Protein AF-A0A177PZH4-F1 (afdb_monomer_lite)

Foldseek 3Di:
DDDDDCVVVVCVVCVVPDDDPQDWPDKDKDKDWPVCVVVCVVCVPVVCVVVVNDADPPAAEAEAEAEPDDDPVCVPPWGKIWMWMWTATPVRHIYIYIYIDTDD

Secondary structure (DSSP, 8-state):
------HHHHHHHHTTT------EEEEEEEEEEGGGHHHHHH-HHHHHHHTT----SSS-EEEEEEE--S-GGGTTTSEEEEEEEEEEETTS-EEEEEEEEEE-

Radius of gyration: 15.66 Å; chains: 1; bounding box: 37×36×42 Å

Sequence (104 aa):
MEIRDVSQEVSRILGNVSQSDDEVESIHLAAVDGAHLPALLADPRAIVKGLGIPVSEESQIQLTVKNRAHRVAQVSALRLRITVIVVHYKNCDTDVFVIIRGIA

Structure (mmCIF, N/CA/C/O backbone):
data_AF-A0A177PZH4-F1
#
_entry.id   AF-A0A177PZH4-F1
#
loop_
_atom_site.group_PDB
_atom_site.id
_atom_site.type_symbol
_atom_site.label_atom_id
_atom_site.label_alt_id
_atom_site.label_comp_id
_atom_site.label_asym_id
_atom_site.label_entity_id
_atom_site.label_seq_id
_atom_site.pdbx_PDB_ins_code
_atom_site.Cartn_x
_atom_site.Cartn_y
_atom_site.Cartn_z
_atom_site.occupancy
_atom_site.B_iso_or_equiv
_atom_site.auth_seq_id
_atom_site.auth_comp_id
_atom_site.auth_asym_id
_atom_site.auth_atom_id
_atom_site.pdbx_PDB_model_num
ATOM 1 N N . MET A 1 1 ? 5.404 -22.843 1.237 1.00 36.94 1 MET A N 1
ATOM 2 C CA . MET A 1 1 ? 5.594 -22.195 2.549 1.00 36.94 1 MET A CA 1
ATOM 3 C C . MET A 1 1 ? 4.270 -21.551 2.893 1.00 36.94 1 MET A C 1
ATOM 5 O O . MET A 1 1 ? 3.818 -20.708 2.131 1.00 36.94 1 MET A O 1
ATOM 9 N N . GLU A 1 2 ? 3.608 -22.045 3.931 1.00 42.25 2 GLU A N 1
ATOM 10 C CA . GLU A 1 2 ? 2.290 -21.570 4.356 1.00 42.25 2 GLU A CA 1
ATOM 11 C C . GLU A 1 2 ? 2.476 -20.292 5.184 1.00 42.25 2 GLU A C 1
ATOM 13 O O . GLU A 1 2 ? 3.328 -20.253 6.075 1.00 42.25 2 GLU A O 1
ATOM 18 N N . ILE A 1 3 ? 1.761 -19.218 4.840 1.00 50.16 3 ILE A N 1
ATOM 19 C CA . ILE A 1 3 ? 1.813 -17.962 5.596 1.00 50.16 3 ILE A CA 1
ATOM 20 C C . ILE A 1 3 ? 0.874 -18.131 6.786 1.00 50.16 3 ILE A C 1
ATOM 22 O O . ILE A 1 3 ? -0.337 -18.211 6.611 1.00 50.16 3 ILE A O 1
ATOM 26 N N . ARG A 1 4 ? 1.440 -18.217 7.991 1.00 61.00 4 ARG A N 1
ATOM 27 C CA . ARG A 1 4 ? 0.674 -18.302 9.236 1.00 61.00 4 ARG A CA 1
ATOM 28 C C . ARG A 1 4 ? 0.437 -16.897 9.780 1.00 61.00 4 ARG A C 1
ATOM 30 O O . ARG A 1 4 ? 1.398 -16.166 10.010 1.00 61.00 4 ARG A O 1
ATOM 37 N N . ASP A 1 5 ? -0.826 -16.546 9.997 1.00 62.91 5 ASP A N 1
ATOM 38 C CA . ASP A 1 5 ? -1.200 -15.336 10.726 1.00 62.91 5 ASP A CA 1
ATOM 39 C C . ASP A 1 5 ? -0.837 -15.515 12.211 1.00 62.91 5 ASP A C 1
ATOM 41 O O . ASP A 1 5 ? -1.321 -16.428 12.882 1.00 62.91 5 ASP A O 1
ATOM 45 N N . VAL A 1 6 ? 0.084 -14.685 12.699 1.00 78.50 6 VAL A N 1
ATOM 46 C CA . VAL A 1 6 ? 0.579 -14.687 14.087 1.00 78.50 6 VAL A CA 1
ATOM 47 C C . VAL A 1 6 ? 0.231 -13.386 14.811 1.00 78.50 6 VAL A C 1
ATOM 49 O O . VAL A 1 6 ? 0.812 -13.083 15.853 1.00 78.50 6 VAL A O 1
ATOM 52 N N . SER A 1 7 ? -0.721 -12.616 14.275 1.00 67.06 7 SER A N 1
ATOM 53 C CA . SER A 1 7 ? -1.070 -11.286 14.782 1.00 67.06 7 SER A CA 1
ATOM 54 C C . SER A 1 7 ? -1.478 -11.333 16.257 1.00 67.06 7 SER A C 1
ATOM 56 O O . SER A 1 7 ? -0.959 -10.558 17.050 1.00 67.06 7 SER A O 1
ATOM 58 N N . GLN A 1 8 ? -2.287 -12.320 16.672 1.00 65.19 8 GLN A N 1
ATOM 59 C CA . GLN A 1 8 ? -2.674 -12.490 18.083 1.00 65.19 8 GLN A CA 1
ATOM 60 C C . GLN A 1 8 ? -1.495 -12.787 19.023 1.00 65.19 8 GLN A C 1
ATOM 62 O O . GLN A 1 8 ? -1.490 -12.337 20.169 1.00 65.19 8 GLN A O 1
ATOM 67 N N . GLU A 1 9 ? -0.505 -13.555 18.564 1.00 77.38 9 GLU A N 1
ATOM 68 C CA . GLU A 1 9 ? 0.677 -13.904 19.358 1.00 77.38 9 GLU A CA 1
ATOM 69 C C . GLU A 1 9 ? 1.526 -12.649 19.608 1.00 77.38 9 GLU A C 1
ATOM 71 O O . GLU A 1 9 ? 1.927 -12.367 20.736 1.00 77.38 9 GLU A O 1
ATOM 76 N N . VAL A 1 10 ? 1.729 -11.848 18.556 1.00 74.69 10 VAL A N 1
ATOM 77 C CA . VAL A 1 10 ? 2.464 -10.580 18.622 1.00 74.69 10 VAL A CA 1
ATOM 78 C C . VAL A 1 10 ? 1.705 -9.557 19.469 1.00 74.69 10 VAL A C 1
ATOM 80 O O . VAL A 1 10 ? 2.311 -8.944 20.344 1.00 74.69 10 VAL A O 1
ATOM 83 N N . SER A 1 11 ? 0.385 -9.427 19.302 1.00 64.25 11 SER A N 1
ATOM 84 C CA . SER A 1 11 ? -0.452 -8.557 20.139 1.00 64.25 11 SER A CA 1
ATOM 85 C C . SER A 1 11 ? -0.414 -8.951 21.615 1.00 64.25 11 SER A C 1
ATOM 87 O O . SER A 1 11 ? -0.384 -8.068 22.461 1.00 64.25 11 SER A O 1
ATOM 89 N N . ARG A 1 12 ? -0.350 -10.245 21.966 1.00 70.62 12 ARG A N 1
ATOM 90 C CA . ARG A 1 12 ? -0.145 -10.663 23.369 1.00 70.62 12 ARG A CA 1
ATOM 91 C C . ARG A 1 12 ? 1.223 -10.258 23.908 1.00 70.62 12 ARG A C 1
ATOM 93 O O . ARG A 1 12 ? 1.312 -9.823 25.051 1.00 70.62 12 ARG A O 1
ATOM 100 N N . ILE A 1 13 ? 2.277 -10.411 23.106 1.00 76.69 13 ILE A N 1
ATOM 101 C CA . ILE A 1 13 ? 3.641 -10.022 23.495 1.00 76.69 13 ILE A CA 1
ATOM 102 C C . ILE A 1 13 ? 3.717 -8.504 23.722 1.00 76.69 13 ILE A C 1
ATOM 104 O O . ILE A 1 13 ? 4.318 -8.056 24.697 1.00 76.69 13 ILE A O 1
ATOM 108 N N . LEU A 1 14 ? 3.085 -7.724 22.841 1.00 67.00 14 LEU A N 1
ATOM 109 C CA . LEU A 1 14 ? 3.116 -6.259 22.854 1.00 67.00 14 LEU A CA 1
ATOM 110 C C . LEU A 1 14 ? 2.037 -5.615 23.736 1.00 67.00 14 LEU A C 1
ATOM 112 O O . LEU A 1 14 ? 2.204 -4.474 24.151 1.00 67.00 14 LEU A O 1
ATOM 116 N N . GLY A 1 15 ? 0.965 -6.329 24.084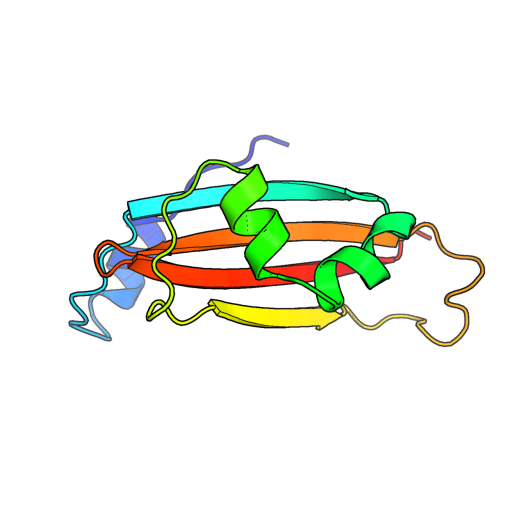 1.00 57.59 15 GLY A N 1
ATOM 117 C CA . GLY A 1 15 ? -0.110 -5.851 24.965 1.00 57.59 15 GLY A CA 1
ATOM 118 C C . GLY A 1 15 ? 0.346 -5.564 26.400 1.00 57.59 15 GLY A C 1
ATOM 119 O O . GLY A 1 15 ? -0.351 -4.885 27.144 1.00 57.59 15 GLY A O 1
ATOM 120 N N . ASN A 1 16 ? 1.553 -6.004 26.769 1.00 55.16 16 ASN A N 1
ATOM 121 C CA . ASN A 1 16 ? 2.233 -5.595 28.000 1.00 55.16 16 ASN A CA 1
ATOM 122 C C . ASN A 1 16 ? 3.026 -4.274 27.856 1.00 55.16 16 ASN A C 1
ATOM 124 O O . ASN A 1 16 ? 3.656 -3.844 28.820 1.00 55.16 16 ASN A O 1
ATOM 128 N N . VAL A 1 17 ? 3.042 -3.653 26.669 1.00 56.25 17 VAL A N 1
ATOM 129 C CA . VAL A 1 17 ? 3.906 -2.510 26.310 1.00 56.25 17 VAL A CA 1
ATOM 130 C C . VAL A 1 17 ? 3.119 -1.278 25.834 1.00 56.25 17 VAL A C 1
ATOM 132 O O . VAL A 1 17 ? 3.589 -0.165 26.059 1.00 56.25 17 VAL A O 1
ATOM 135 N N . SER A 1 18 ? 1.918 -1.407 25.255 1.00 44.41 18 SER A N 1
ATOM 136 C CA . SER A 1 18 ? 1.101 -0.232 24.895 1.00 44.41 18 SER A CA 1
ATOM 137 C C . SER A 1 18 ? -0.406 -0.508 24.875 1.00 44.41 18 SER A C 1
ATOM 139 O O . SER A 1 18 ? -0.876 -1.379 24.149 1.00 44.41 18 SER A O 1
ATOM 141 N N . GLN A 1 19 ? -1.164 0.287 25.637 1.00 49.44 19 GLN A N 1
ATOM 142 C CA . GLN A 1 19 ? -2.617 0.441 25.504 1.00 49.44 19 GLN A CA 1
ATOM 143 C C . GLN A 1 19 ? -2.913 1.512 24.445 1.00 49.44 19 GLN A C 1
ATOM 145 O O . GLN A 1 19 ? -3.111 2.676 24.784 1.00 49.44 19 GLN A O 1
ATOM 150 N N . SER A 1 20 ? -2.885 1.155 23.165 1.00 50.78 20 SER A N 1
ATOM 151 C CA . SER A 1 20 ? -3.330 2.050 22.090 1.00 50.78 20 SER A CA 1
ATOM 152 C C . SER A 1 20 ? -4.490 1.401 21.340 1.00 50.78 20 SER A C 1
ATOM 154 O O . SER A 1 20 ? -4.322 0.328 20.766 1.00 50.78 20 SER A O 1
ATOM 156 N N . ASP A 1 21 ? -5.639 2.078 21.384 1.00 51.97 21 ASP A N 1
ATOM 157 C CA . ASP A 1 21 ? -6.961 1.704 20.851 1.00 51.97 21 ASP A CA 1
ATOM 158 C C . ASP A 1 21 ? -7.075 1.734 19.311 1.00 51.97 21 ASP A C 1
ATOM 160 O O . ASP A 1 21 ? -8.173 1.597 18.770 1.00 51.97 21 ASP A O 1
ATOM 164 N N . ASP A 1 22 ? -5.970 1.873 18.574 1.00 59.81 22 ASP A N 1
ATOM 165 C CA . ASP A 1 22 ? -5.979 1.764 17.111 1.00 59.81 22 ASP A CA 1
ATOM 166 C C . ASP A 1 22 ? -6.022 0.286 16.702 1.00 59.81 22 ASP A C 1
ATOM 168 O O . ASP A 1 22 ? -5.055 -0.310 16.220 1.00 59.81 22 ASP A O 1
ATOM 172 N N . GLU A 1 23 ? -7.170 -0.342 16.952 1.00 74.25 23 GLU A N 1
ATOM 173 C CA . GLU A 1 23 ? -7.429 -1.700 16.505 1.00 74.25 23 GLU A CA 1
ATOM 174 C C . GLU A 1 23 ? -7.391 -1.748 14.972 1.00 74.25 23 GLU A C 1
ATOM 176 O O . GLU A 1 23 ? -8.120 -1.038 14.272 1.00 74.25 23 GLU A O 1
ATOM 181 N N . VAL A 1 24 ? -6.527 -2.618 14.452 1.00 79.62 24 VAL A N 1
ATOM 182 C CA . VAL A 1 24 ? -6.425 -2.905 13.021 1.00 79.62 24 VAL A CA 1
ATOM 183 C C . VAL A 1 24 ? -7.753 -3.491 12.540 1.00 79.62 24 VAL A C 1
ATOM 185 O O . VAL A 1 24 ? -8.226 -4.494 13.075 1.00 79.62 24 VAL A O 1
ATOM 188 N N . GLU A 1 25 ? -8.348 -2.879 11.519 1.00 82.81 25 GLU A N 1
ATOM 189 C CA . GLU A 1 25 ? -9.573 -3.363 10.883 1.00 82.81 25 GLU A CA 1
ATOM 190 C C . GLU A 1 25 ? -9.260 -4.422 9.824 1.00 82.81 25 GLU A C 1
ATOM 192 O O . GLU A 1 25 ? -9.892 -5.480 9.789 1.00 82.81 25 GLU A O 1
ATOM 197 N N . SER A 1 26 ? -8.265 -4.168 8.971 1.00 81.75 26 SER A N 1
ATOM 198 C CA . SER A 1 26 ? -7.854 -5.117 7.939 1.00 81.75 26 SER A CA 1
ATOM 199 C C . SER A 1 26 ? -6.383 -4.977 7.556 1.00 81.75 26 SER A C 1
ATOM 201 O O . SER A 1 26 ? -5.755 -3.928 7.706 1.00 81.75 26 SER A O 1
ATOM 203 N N . ILE A 1 27 ? -5.822 -6.070 7.032 1.00 85.12 27 ILE A N 1
ATOM 204 C CA . ILE A 1 27 ? -4.472 -6.106 6.468 1.00 85.12 27 ILE A CA 1
ATOM 205 C C . ILE A 1 27 ? -4.557 -6.689 5.062 1.00 85.12 27 ILE A C 1
ATOM 207 O O . ILE A 1 27 ? -5.049 -7.800 4.865 1.00 85.12 27 ILE A O 1
ATOM 211 N N . HIS A 1 28 ? -4.034 -5.956 4.085 1.00 83.12 28 HIS A N 1
ATOM 212 C CA . HIS A 1 28 ? -3.963 -6.389 2.695 1.00 83.12 28 HIS A CA 1
ATOM 213 C C . HIS A 1 28 ? -2.505 -6.570 2.293 1.00 83.12 28 HIS A C 1
ATOM 215 O O . HIS A 1 28 ? -1.665 -5.706 2.540 1.00 83.12 28 HIS A O 1
ATOM 221 N N . LEU A 1 29 ? -2.199 -7.696 1.652 1.00 84.69 29 LEU A N 1
ATOM 222 C CA . LEU A 1 29 ? -0.854 -8.020 1.195 1.00 84.69 29 LEU A CA 1
ATOM 223 C C . LEU A 1 29 ? -0.867 -8.314 -0.302 1.00 84.69 29 LEU A C 1
ATOM 225 O O . LEU A 1 29 ? -1.639 -9.146 -0.774 1.00 84.69 29 LEU A O 1
ATOM 229 N N . ALA A 1 30 ? 0.028 -7.661 -1.038 1.00 82.62 30 ALA A N 1
ATOM 230 C CA . ALA A 1 30 ? 0.184 -7.856 -2.471 1.00 82.62 30 ALA A CA 1
ATOM 231 C C . ALA A 1 30 ? 1.660 -7.996 -2.851 1.00 82.62 30 ALA A C 1
ATOM 233 O O . ALA A 1 30 ? 2.519 -7.241 -2.392 1.00 82.62 30 ALA A O 1
ATOM 234 N N . ALA A 1 31 ? 1.957 -8.955 -3.726 1.00 81.94 31 ALA A N 1
ATOM 235 C CA . ALA A 1 31 ? 3.238 -9.020 -4.415 1.00 81.94 31 ALA A CA 1
ATOM 236 C C . ALA A 1 31 ? 3.109 -8.283 -5.749 1.00 81.94 31 ALA A C 1
ATOM 238 O O . ALA A 1 31 ? 2.237 -8.608 -6.552 1.00 81.94 31 ALA A O 1
ATOM 239 N N . VAL A 1 32 ? 3.972 -7.297 -5.978 1.00 80.44 32 VAL A N 1
ATOM 240 C CA . VAL A 1 32 ? 3.937 -6.443 -7.167 1.00 80.44 32 VAL A CA 1
ATOM 241 C C . VAL A 1 32 ? 5.269 -6.545 -7.905 1.00 80.44 32 VAL A C 1
ATOM 243 O O . VAL A 1 32 ? 6.334 -6.689 -7.293 1.00 80.44 32 VAL A O 1
ATOM 246 N N . ASP A 1 33 ? 5.206 -6.504 -9.233 1.00 81.38 33 ASP A N 1
ATOM 247 C CA . ASP A 1 33 ? 6.399 -6.445 -10.071 1.00 81.38 33 ASP A CA 1
ATOM 248 C C . ASP A 1 33 ? 7.167 -5.131 -9.854 1.00 81.38 33 ASP A C 1
ATOM 250 O O . ASP A 1 33 ? 6.575 -4.062 -9.685 1.00 81.38 33 ASP A O 1
ATOM 254 N N . GLY A 1 34 ? 8.499 -5.222 -9.892 1.00 76.81 34 GLY A N 1
ATOM 255 C CA . GLY A 1 34 ? 9.429 -4.098 -9.824 1.00 76.81 34 GLY A CA 1
ATOM 256 C C . GLY A 1 34 ? 9.076 -2.907 -10.714 1.00 76.81 34 GLY A C 1
ATOM 257 O O . GLY A 1 34 ? 9.263 -1.762 -10.301 1.00 76.81 34 GLY A O 1
ATOM 258 N N . ALA A 1 35 ? 8.539 -3.169 -11.908 1.00 81.12 35 ALA A N 1
ATOM 259 C CA . ALA A 1 35 ? 8.171 -2.148 -12.883 1.00 81.12 35 ALA A CA 1
ATOM 260 C C . ALA A 1 35 ? 7.107 -1.165 -12.369 1.00 81.12 35 ALA A C 1
ATOM 262 O O . ALA A 1 35 ? 7.071 -0.017 -12.809 1.00 81.12 35 ALA A O 1
ATOM 263 N N . HIS A 1 36 ? 6.268 -1.576 -11.414 1.00 80.25 36 HIS A N 1
ATOM 264 C CA . HIS A 1 36 ? 5.220 -0.720 -10.854 1.00 80.25 36 HIS A CA 1
ATOM 265 C C . HIS A 1 36 ? 5.684 0.105 -9.646 1.00 80.25 36 HIS A C 1
ATOM 267 O O . HIS A 1 36 ? 4.913 0.926 -9.151 1.00 80.25 36 HIS A O 1
ATOM 273 N N . LEU A 1 37 ? 6.935 -0.050 -9.185 1.00 79.69 37 LEU A N 1
ATOM 274 C CA . LEU A 1 37 ? 7.463 0.712 -8.048 1.00 79.69 37 LEU A CA 1
ATOM 275 C C . LEU A 1 37 ? 7.304 2.234 -8.205 1.00 79.69 37 LEU A C 1
ATOM 277 O O . LEU A 1 37 ? 6.834 2.855 -7.256 1.00 79.69 37 LEU A O 1
ATOM 281 N N . PRO A 1 38 ? 7.638 2.861 -9.353 1.00 81.25 38 PRO A N 1
ATOM 282 C CA . PRO A 1 38 ? 7.521 4.313 -9.484 1.00 81.25 38 PRO A CA 1
ATOM 283 C C . PRO A 1 38 ? 6.079 4.800 -9.317 1.00 81.25 38 PRO A C 1
ATOM 285 O O . PRO A 1 38 ? 5.847 5.798 -8.643 1.00 81.25 38 PRO A O 1
ATOM 288 N N . ALA A 1 39 ? 5.113 4.061 -9.874 1.00 80.62 39 ALA A N 1
ATOM 289 C CA . ALA A 1 39 ? 3.694 4.366 -9.725 1.00 80.62 39 ALA A CA 1
ATOM 290 C C . ALA A 1 39 ? 3.240 4.211 -8.267 1.00 80.62 39 ALA A C 1
ATOM 292 O O . ALA A 1 39 ? 2.512 5.063 -7.764 1.00 80.62 39 ALA A O 1
ATOM 293 N N . LEU A 1 40 ? 3.727 3.173 -7.571 1.00 79.19 40 LEU A N 1
ATOM 294 C CA . LEU A 1 40 ? 3.391 2.949 -6.165 1.00 79.19 40 LEU A CA 1
ATOM 295 C C . LEU A 1 40 ? 3.882 4.083 -5.250 1.00 79.19 40 LEU A C 1
ATOM 297 O O . LEU A 1 40 ? 3.208 4.444 -4.291 1.00 79.19 40 LEU A O 1
ATOM 301 N N . LEU A 1 41 ? 5.072 4.618 -5.532 1.00 81.44 41 LEU A N 1
ATOM 302 C CA . LEU A 1 41 ? 5.677 5.692 -4.743 1.00 81.44 41 LEU A CA 1
ATOM 303 C C . LEU A 1 41 ? 5.058 7.064 -5.033 1.00 81.44 41 LEU A C 1
ATOM 305 O O . LEU A 1 41 ? 5.063 7.921 -4.154 1.00 81.44 41 LEU A O 1
ATOM 309 N N . ALA A 1 42 ? 4.560 7.277 -6.253 1.00 85.06 42 ALA A N 1
ATOM 310 C CA . ALA A 1 42 ? 3.972 8.547 -6.667 1.00 85.06 42 ALA A CA 1
ATOM 311 C C . ALA A 1 42 ? 2.585 8.785 -6.051 1.00 85.06 42 ALA A C 1
ATOM 313 O O . ALA A 1 42 ? 2.275 9.916 -5.686 1.00 85.06 42 ALA A O 1
ATOM 314 N N . ASP A 1 43 ? 1.766 7.735 -5.932 1.00 85.00 43 ASP A N 1
ATOM 315 C CA . ASP A 1 43 ? 0.406 7.841 -5.399 1.00 85.00 43 ASP A CA 1
ATOM 316 C C . ASP A 1 43 ? 0.029 6.617 -4.540 1.00 85.00 43 ASP A C 1
ATOM 318 O O . ASP A 1 43 ? -0.636 5.685 -5.012 1.00 85.00 43 ASP A O 1
ATOM 322 N N . PRO A 1 44 ? 0.426 6.601 -3.251 1.00 81.12 44 PRO A N 1
ATOM 323 C CA . PRO A 1 44 ? 0.039 5.543 -2.326 1.00 81.12 44 PRO A CA 1
ATOM 324 C C . PRO A 1 44 ? -1.486 5.451 -2.141 1.00 81.12 44 PRO A C 1
ATOM 326 O O . PRO A 1 44 ? -2.020 4.362 -1.929 1.00 81.12 44 PRO A O 1
ATOM 329 N N . ARG A 1 45 ? -2.212 6.572 -2.267 1.00 84.19 45 ARG A N 1
ATOM 330 C CA . ARG A 1 45 ? -3.666 6.641 -2.059 1.00 84.19 45 ARG A CA 1
ATOM 331 C C . ARG A 1 45 ? -4.435 5.924 -3.165 1.00 84.19 45 ARG A C 1
ATOM 333 O O . ARG A 1 45 ? -5.437 5.269 -2.872 1.00 84.19 45 ARG A O 1
ATOM 340 N N . ALA A 1 46 ? -3.972 6.006 -4.412 1.00 83.12 46 ALA A N 1
ATOM 341 C CA . ALA A 1 46 ? -4.578 5.282 -5.529 1.00 83.12 46 ALA A CA 1
ATOM 342 C C . ALA A 1 46 ? -4.580 3.762 -5.319 1.00 83.12 46 ALA A C 1
ATOM 344 O O . ALA A 1 46 ? -5.552 3.101 -5.684 1.00 83.12 46 ALA A O 1
ATOM 345 N N . ILE A 1 47 ? -3.544 3.201 -4.689 1.00 79.88 47 ILE A N 1
ATOM 346 C CA . ILE A 1 47 ? -3.489 1.762 -4.386 1.00 79.88 47 ILE A CA 1
ATOM 347 C C . ILE A 1 47 ? -4.545 1.388 -3.358 1.00 79.88 47 ILE A C 1
ATOM 349 O O . ILE A 1 47 ? -5.280 0.428 -3.564 1.00 79.88 47 ILE A O 1
ATOM 353 N N . VAL A 1 48 ? -4.637 2.154 -2.269 1.00 79.50 48 VAL A N 1
ATOM 354 C CA . VAL A 1 48 ? -5.596 1.883 -1.191 1.00 79.50 48 VAL A CA 1
ATOM 355 C C . VAL A 1 48 ? -7.031 1.961 -1.734 1.00 79.50 48 VAL A C 1
ATOM 357 O O . VAL A 1 48 ? -7.819 1.040 -1.523 1.00 79.50 48 VAL A O 1
ATOM 360 N N . LYS A 1 49 ? -7.333 2.973 -2.564 1.00 83.00 49 LYS A N 1
ATOM 361 C CA . LYS A 1 49 ? -8.614 3.075 -3.288 1.00 83.00 49 LYS A CA 1
ATOM 362 C C . LYS A 1 49 ? -8.850 1.901 -4.244 1.00 83.00 49 LYS A C 1
ATOM 364 O O . LYS A 1 49 ? -9.949 1.357 -4.284 1.00 83.00 49 LYS A O 1
ATOM 369 N N . GLY A 1 50 ? -7.834 1.498 -5.009 1.00 80.12 50 GLY A N 1
ATOM 370 C CA . GLY A 1 50 ? -7.917 0.378 -5.952 1.00 80.12 50 GLY A CA 1
ATOM 371 C C . GLY A 1 50 ? -8.187 -0.976 -5.286 1.00 80.12 50 GLY A C 1
ATOM 372 O O . GLY A 1 50 ? -8.746 -1.865 -5.922 1.00 80.12 50 GLY A O 1
ATOM 373 N N . LEU A 1 51 ? -7.846 -1.120 -4.003 1.00 72.69 51 LEU A N 1
ATOM 374 C CA . LEU A 1 51 ? -8.157 -2.294 -3.182 1.00 72.69 51 LEU A CA 1
ATOM 375 C C . LEU A 1 51 ? -9.576 -2.267 -2.589 1.00 72.69 51 LEU A C 1
ATOM 377 O O . LEU A 1 51 ? -9.958 -3.207 -1.896 1.00 72.69 51 LEU A O 1
ATOM 381 N N . GLY A 1 52 ? -10.355 -1.214 -2.855 1.00 76.69 52 GLY A N 1
ATOM 382 C CA . GLY A 1 52 ? -11.705 -1.046 -2.316 1.00 76.69 52 GLY A CA 1
ATOM 383 C C . GLY A 1 52 ? -11.738 -0.670 -0.833 1.00 76.69 52 GLY A C 1
ATOM 384 O O . GLY A 1 52 ? -12.788 -0.792 -0.209 1.00 76.69 52 GLY A O 1
ATOM 385 N N . ILE A 1 53 ? -10.612 -0.226 -0.266 1.00 78.50 53 ILE A N 1
ATOM 386 C CA . ILE A 1 53 ? -10.538 0.225 1.125 1.00 78.50 53 ILE A CA 1
ATOM 387 C C . ILE A 1 53 ? -11.095 1.658 1.183 1.00 78.50 53 ILE A C 1
ATOM 389 O O . ILE A 1 53 ? -10.643 2.516 0.413 1.00 78.50 53 ILE A O 1
ATOM 393 N N . PRO A 1 54 ? -12.092 1.939 2.040 1.00 73.38 54 PRO A N 1
ATOM 394 C CA . PRO A 1 54 ? -12.654 3.275 2.174 1.00 73.38 54 PRO A CA 1
ATOM 395 C C . PRO A 1 54 ? -11.641 4.192 2.866 1.00 73.38 54 PRO A C 1
ATOM 397 O O . PRO A 1 54 ? -11.342 4.022 4.037 1.00 73.38 54 PRO A O 1
ATOM 400 N N . VAL A 1 55 ? -11.124 5.185 2.142 1.00 71.19 55 VAL A N 1
ATOM 401 C CA . VAL A 1 55 ? -10.187 6.177 2.689 1.00 71.19 55 VAL A CA 1
ATOM 402 C C . VAL A 1 55 ? -10.817 7.556 2.583 1.00 71.19 55 VAL A C 1
ATOM 404 O O . VAL A 1 55 ? -11.150 7.986 1.473 1.00 71.19 55 VAL A O 1
ATOM 407 N N . SER A 1 56 ? -10.976 8.256 3.707 1.00 74.81 56 SER A N 1
ATOM 408 C CA . SER A 1 56 ? -11.461 9.641 3.705 1.00 74.81 56 SER A CA 1
ATOM 409 C C . SER A 1 56 ? -10.356 10.584 3.212 1.00 74.81 56 SER A C 1
ATOM 411 O O . SER A 1 56 ? -9.181 10.209 3.164 1.00 74.81 56 SER A O 1
ATOM 413 N N . GLU A 1 57 ? -10.692 11.812 2.809 1.00 75.56 57 GLU A N 1
ATOM 414 C CA . GLU A 1 57 ? -9.657 12.795 2.442 1.00 75.56 57 GLU A CA 1
ATOM 415 C C . GLU A 1 57 ? -8.795 13.218 3.641 1.00 75.56 57 GLU A C 1
ATOM 417 O O . GLU A 1 57 ? -7.634 13.575 3.459 1.00 75.56 57 GLU A O 1
ATOM 422 N N . GLU A 1 58 ? -9.339 13.105 4.853 1.00 75.56 58 GLU A N 1
ATOM 423 C CA . GLU A 1 58 ? -8.688 13.463 6.116 1.00 75.56 58 GLU A CA 1
ATOM 424 C C . GLU A 1 58 ? -7.797 12.336 6.663 1.00 75.56 58 GLU A C 1
ATOM 426 O O . GLU A 1 58 ? -6.878 12.609 7.433 1.00 75.56 58 GLU A O 1
ATOM 431 N N . SER A 1 59 ? -8.024 11.089 6.230 1.00 73.50 59 SER A N 1
ATOM 432 C CA . SER A 1 59 ? -7.221 9.920 6.603 1.00 73.50 59 SER A CA 1
ATOM 433 C C . SER A 1 59 ? -5.747 10.121 6.273 1.00 73.50 59 SER A C 1
ATOM 435 O O . SER A 1 59 ? -5.391 10.458 5.129 1.00 73.50 59 SER A O 1
ATOM 437 N N . GLN A 1 60 ? -4.879 9.822 7.235 1.00 78.12 60 GLN A N 1
ATOM 438 C CA . GLN A 1 60 ? -3.441 9.834 7.010 1.00 78.12 60 GLN A CA 1
ATOM 439 C C . GLN A 1 60 ? -3.008 8.540 6.318 1.00 78.12 60 GLN A C 1
ATOM 441 O O . GLN A 1 60 ? -3.388 7.441 6.714 1.00 78.12 60 GLN A O 1
ATOM 446 N N . ILE A 1 61 ? -2.208 8.679 5.254 1.00 78.19 61 ILE A N 1
ATOM 447 C CA . ILE A 1 61 ? -1.577 7.545 4.571 1.00 78.19 61 ILE A CA 1
ATOM 448 C C . ILE A 1 61 ? -0.073 7.645 4.765 1.00 78.19 61 ILE A C 1
ATOM 450 O O . ILE A 1 61 ? 0.578 8.488 4.137 1.00 78.19 61 ILE A O 1
ATOM 454 N N . GLN A 1 62 ? 0.492 6.777 5.602 1.00 81.81 62 GLN A N 1
ATOM 455 C CA . GLN A 1 62 ? 1.932 6.750 5.827 1.00 81.81 62 GLN A CA 1
ATOM 456 C C . GLN A 1 62 ? 2.603 5.722 4.914 1.00 81.81 62 GLN A C 1
ATOM 458 O O . GLN A 1 62 ? 2.440 4.515 5.071 1.00 81.81 62 GLN A O 1
ATOM 463 N N . LEU A 1 63 ? 3.406 6.195 3.959 1.00 80.19 63 LEU A N 1
ATOM 464 C CA . LEU A 1 63 ? 4.199 5.330 3.086 1.00 80.19 63 LEU A CA 1
ATOM 465 C C . LEU A 1 63 ? 5.585 5.073 3.688 1.00 80.19 63 LEU A C 1
ATOM 467 O O . LEU A 1 63 ? 6.410 5.980 3.791 1.00 80.19 63 LEU A O 1
ATOM 471 N N . THR A 1 64 ? 5.882 3.815 4.006 1.00 82.50 64 THR A N 1
ATOM 472 C CA . THR A 1 64 ? 7.206 3.389 4.473 1.00 82.50 64 THR A CA 1
ATOM 473 C C . THR A 1 64 ? 7.871 2.471 3.453 1.00 82.50 64 THR A C 1
ATOM 475 O O . THR A 1 64 ? 7.445 1.335 3.245 1.00 82.50 64 THR A O 1
ATOM 478 N N . VAL A 1 65 ? 8.980 2.922 2.862 1.00 79.31 65 VAL A N 1
ATOM 479 C CA . VAL A 1 65 ? 9.780 2.111 1.931 1.00 79.31 65 VAL A CA 1
ATOM 480 C C . VAL A 1 65 ? 10.925 1.432 2.677 1.00 79.31 65 VAL A C 1
ATOM 482 O O . VAL A 1 65 ? 11.805 2.088 3.236 1.00 79.31 65 VAL A O 1
ATOM 485 N N . LYS A 1 66 ? 10.949 0.098 2.669 1.00 79.44 66 LYS A N 1
ATOM 486 C CA . LYS A 1 66 ? 12.048 -0.701 3.225 1.00 79.44 66 LYS A CA 1
ATOM 487 C C . LYS A 1 66 ? 12.803 -1.381 2.091 1.00 79.44 66 LYS A C 1
ATOM 489 O O . LYS A 1 66 ? 12.317 -2.329 1.477 1.00 79.44 66 LYS A O 1
ATOM 494 N N . ASN A 1 67 ? 14.022 -0.916 1.844 1.00 71.94 67 ASN A N 1
ATOM 495 C CA . ASN A 1 67 ? 14.942 -1.559 0.917 1.00 71.94 67 ASN A CA 1
ATOM 496 C C . ASN A 1 67 ? 15.856 -2.510 1.703 1.00 71.94 67 ASN A C 1
ATOM 498 O O . ASN A 1 67 ? 16.650 -2.056 2.530 1.00 71.94 67 ASN A O 1
ATOM 502 N N . ARG A 1 68 ? 15.749 -3.830 1.486 1.00 59.94 68 ARG A N 1
ATOM 503 C CA . ARG A 1 68 ? 16.758 -4.761 2.020 1.00 59.94 68 ARG A CA 1
ATOM 504 C C . ARG A 1 68 ? 18.023 -4.591 1.185 1.00 59.94 68 ARG A C 1
ATOM 506 O O . ARG A 1 68 ? 18.158 -5.179 0.117 1.00 59.94 68 ARG A O 1
ATOM 513 N N . ALA A 1 69 ? 18.932 -3.761 1.683 1.00 50.00 69 ALA A N 1
ATOM 514 C CA . ALA A 1 69 ? 20.216 -3.496 1.064 1.00 50.00 69 AL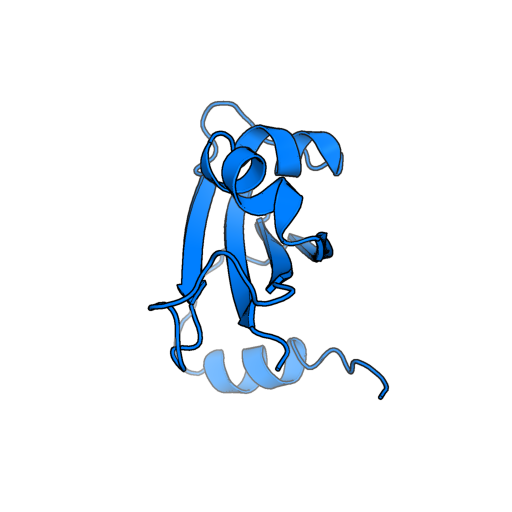A A CA 1
ATOM 515 C C . ALA A 1 69 ? 21.024 -4.792 0.884 1.00 50.00 69 ALA A C 1
ATOM 517 O O . ALA A 1 69 ? 21.639 -5.299 1.815 1.00 50.00 69 ALA A O 1
ATOM 518 N N . HIS A 1 70 ? 21.078 -5.282 -0.350 1.00 43.31 70 HIS A N 1
ATOM 519 C CA . HIS A 1 70 ? 22.323 -5.778 -0.913 1.00 43.31 70 HIS A CA 1
ATOM 520 C C . HIS A 1 70 ? 22.297 -5.532 -2.428 1.00 43.31 70 HIS A C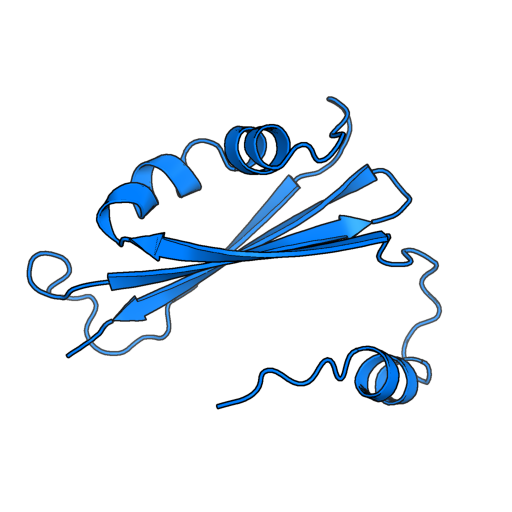 1
ATOM 522 O O . HIS A 1 70 ? 21.541 -6.168 -3.152 1.00 43.31 70 HIS A O 1
ATOM 528 N N . ARG A 1 71 ? 23.156 -4.607 -2.888 1.00 47.72 71 ARG A N 1
ATOM 529 C CA . ARG A 1 71 ? 23.474 -4.301 -4.303 1.00 47.72 71 ARG A CA 1
ATOM 530 C C . ARG A 1 71 ? 22.455 -3.450 -5.085 1.00 47.72 71 ARG A C 1
ATOM 532 O O . ARG A 1 71 ? 22.066 -3.784 -6.193 1.00 47.72 71 ARG A O 1
ATOM 539 N N . VAL A 1 72 ? 22.104 -2.274 -4.563 1.00 48.00 72 VAL A N 1
ATOM 540 C CA . VAL A 1 72 ? 21.267 -1.270 -5.268 1.00 48.00 72 VAL A CA 1
ATOM 541 C C . VAL A 1 72 ? 22.096 -0.385 -6.225 1.00 48.00 72 VAL A C 1
ATOM 543 O O . VAL A 1 72 ? 21.572 0.525 -6.843 1.00 48.00 72 VAL A O 1
ATOM 546 N N . ALA A 1 73 ? 23.394 -0.643 -6.416 1.00 47.62 73 ALA A N 1
ATOM 547 C CA . ALA A 1 73 ? 24.195 0.105 -7.396 1.00 47.62 73 ALA A CA 1
ATOM 548 C C . ALA A 1 73 ? 23.920 -0.308 -8.862 1.00 47.62 73 ALA A C 1
ATOM 550 O O . ALA A 1 73 ? 24.411 0.339 -9.779 1.00 47.62 73 ALA A O 1
ATOM 551 N N . GLN A 1 74 ? 23.133 -1.367 -9.101 1.00 50.53 74 GLN A N 1
ATOM 552 C CA . GLN A 1 74 ? 22.771 -1.857 -10.440 1.00 50.53 74 GLN A CA 1
ATOM 553 C C . GLN A 1 74 ? 21.256 -2.115 -10.540 1.00 50.53 74 GLN A C 1
ATOM 555 O O . GLN A 1 74 ? 20.808 -3.223 -10.824 1.00 50.53 74 GLN A O 1
ATOM 560 N N . VAL A 1 75 ? 20.442 -1.088 -10.266 1.00 53.53 75 VAL A N 1
ATOM 561 C CA . VAL A 1 75 ? 18.961 -1.163 -10.309 1.00 53.53 75 VAL A CA 1
ATOM 562 C C . VAL A 1 75 ? 18.422 -1.517 -11.703 1.00 53.53 75 VAL A C 1
ATOM 564 O O . VAL A 1 75 ? 17.306 -2.002 -11.824 1.00 53.53 75 VAL A O 1
ATOM 567 N N . SER A 1 76 ? 19.212 -1.353 -12.762 1.00 53.41 76 SER A N 1
ATOM 568 C 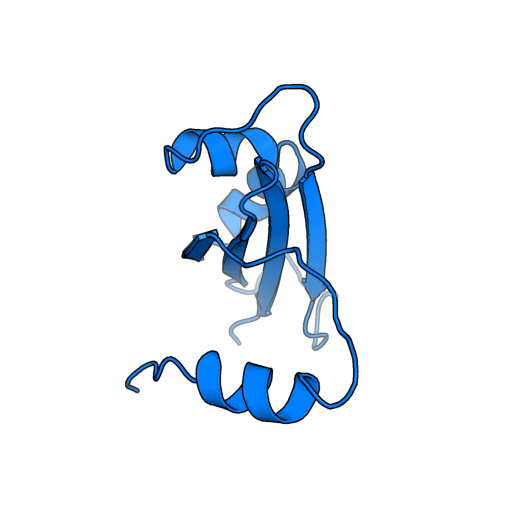CA . SER A 1 76 ? 18.792 -1.630 -14.139 1.00 53.41 76 SER A CA 1
ATOM 569 C C . SER A 1 76 ? 18.842 -3.110 -14.556 1.00 53.41 76 SER A C 1
ATOM 571 O O . SER A 1 76 ? 18.321 -3.425 -15.621 1.00 53.41 76 SER A O 1
ATOM 573 N N . ALA A 1 77 ? 19.425 -4.020 -13.758 1.00 51.25 77 ALA A N 1
ATOM 574 C CA . ALA A 1 77 ? 19.606 -5.429 -14.155 1.00 51.25 77 ALA A CA 1
ATOM 575 C C . ALA A 1 77 ? 18.957 -6.476 -13.224 1.00 51.25 77 ALA A C 1
ATOM 577 O O . ALA A 1 77 ? 18.878 -7.647 -13.594 1.00 51.25 77 ALA A O 1
ATOM 578 N N . LEU A 1 78 ? 18.484 -6.093 -12.034 1.00 57.00 78 LEU A N 1
ATOM 579 C CA . LEU A 1 78 ? 17.882 -7.029 -11.077 1.00 57.00 78 LEU A CA 1
ATOM 580 C C . LEU A 1 78 ? 16.357 -7.046 -11.217 1.00 57.00 78 LEU A C 1
ATOM 582 O O . LEU A 1 78 ? 15.712 -5.999 -11.173 1.00 57.00 78 LEU A O 1
ATOM 586 N N . ARG A 1 79 ? 15.758 -8.242 -11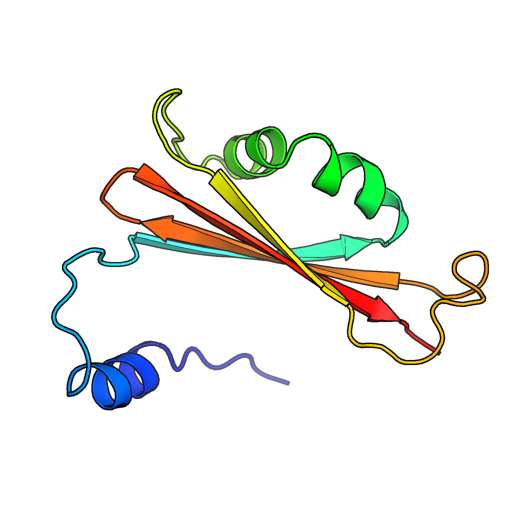.314 1.00 65.88 79 ARG A N 1
ATOM 587 C CA . ARG A 1 79 ? 14.304 -8.391 -11.150 1.00 65.88 79 ARG A CA 1
ATOM 588 C C . ARG A 1 79 ? 13.959 -8.045 -9.703 1.00 65.88 79 ARG A C 1
ATOM 590 O O . ARG A 1 79 ? 14.346 -8.756 -8.775 1.00 65.88 79 ARG A O 1
ATOM 597 N N . LEU A 1 80 ? 13.252 -6.939 -9.505 1.00 73.62 80 LEU A N 1
ATOM 598 C CA . LEU A 1 80 ? 12.776 -6.533 -8.188 1.00 73.62 80 LEU A CA 1
ATOM 599 C C . LEU A 1 80 ? 11.443 -7.227 -7.899 1.00 73.62 80 LEU A C 1
ATOM 601 O O . LEU A 1 80 ? 10.534 -7.218 -8.726 1.00 73.62 80 LEU A O 1
ATOM 605 N N . ARG A 1 81 ? 11.317 -7.801 -6.703 1.00 77.00 81 ARG A N 1
ATOM 606 C CA . ARG A 1 81 ? 10.026 -8.182 -6.125 1.00 77.00 81 ARG A CA 1
ATOM 607 C C . ARG A 1 81 ? 9.645 -7.154 -5.080 1.00 77.00 81 ARG A C 1
ATOM 609 O O . ARG A 1 81 ? 10.410 -6.903 -4.147 1.00 77.00 81 ARG A O 1
ATOM 616 N N . ILE A 1 82 ? 8.452 -6.600 -5.227 1.00 82.62 82 ILE A N 1
ATOM 617 C CA . ILE A 1 82 ? 7.875 -5.665 -4.273 1.00 82.62 82 ILE A CA 1
ATOM 618 C C . ILE A 1 82 ? 6.821 -6.417 -3.468 1.00 82.62 82 ILE A C 1
ATOM 620 O O . ILE A 1 82 ? 6.032 -7.184 -4.014 1.00 82.62 82 ILE A O 1
ATOM 624 N N . THR A 1 83 ? 6.806 -6.219 -2.158 1.00 83.81 83 THR A N 1
ATOM 625 C CA . THR A 1 83 ? 5.685 -6.611 -1.303 1.00 83.81 83 THR A CA 1
ATOM 626 C C . THR A 1 83 ? 5.073 -5.344 -0.742 1.00 83.81 83 THR A C 1
ATOM 628 O O . THR A 1 83 ? 5.767 -4.581 -0.072 1.00 83.81 83 THR A O 1
ATOM 631 N N . VAL A 1 84 ? 3.801 -5.118 -1.041 1.00 83.88 84 VAL A N 1
ATOM 632 C CA . VAL A 1 84 ? 3.009 -4.025 -0.483 1.00 83.88 84 VAL A CA 1
ATOM 633 C C . VAL A 1 84 ? 2.157 -4.601 0.640 1.00 83.88 84 VAL A C 1
ATOM 635 O O . VAL A 1 84 ? 1.504 -5.628 0.450 1.00 83.88 84 VAL A O 1
ATOM 638 N N . ILE A 1 85 ? 2.199 -3.963 1.803 1.00 87.12 85 ILE A N 1
ATOM 639 C CA . ILE A 1 85 ? 1.362 -4.282 2.958 1.00 87.12 85 ILE A CA 1
ATOM 640 C C . ILE A 1 85 ? 0.572 -3.023 3.279 1.00 87.12 85 ILE A C 1
ATOM 642 O O . ILE A 1 85 ? 1.174 -1.979 3.513 1.00 87.12 85 ILE A O 1
ATOM 646 N N . VAL A 1 86 ? -0.749 -3.120 3.268 1.00 85.56 86 VAL A N 1
ATOM 647 C CA . VAL A 1 86 ? -1.651 -2.037 3.655 1.00 85.56 86 VAL A CA 1
ATOM 648 C C . VAL A 1 86 ? -2.312 -2.442 4.962 1.00 85.56 86 VAL A C 1
ATOM 650 O O . VAL A 1 86 ? -2.940 -3.498 5.015 1.00 85.56 86 VAL A O 1
ATOM 653 N N . VAL A 1 87 ? -2.139 -1.635 6.004 1.00 86.38 87 VAL A N 1
ATOM 654 C CA . VAL A 1 87 ? -2.779 -1.811 7.311 1.00 86.38 87 VAL A CA 1
ATOM 655 C C . VAL A 1 87 ? -3.825 -0.717 7.442 1.00 86.38 87 VAL A C 1
ATOM 657 O O . VAL A 1 87 ? -3.473 0.458 7.438 1.00 86.38 87 VAL A O 1
ATOM 660 N N . HIS A 1 88 ? -5.095 -1.106 7.498 1.00 84.38 88 HIS A N 1
ATOM 661 C CA . HIS A 1 88 ? -6.218 -0.193 7.673 1.00 84.38 88 HIS A CA 1
ATOM 662 C C . HIS A 1 88 ? -6.705 -0.272 9.116 1.00 84.38 88 HIS A C 1
ATOM 664 O O . HIS A 1 88 ? -6.962 -1.368 9.625 1.00 84.38 88 HIS A O 1
ATOM 670 N N . TYR A 1 89 ? -6.818 0.877 9.769 1.00 85.06 89 TYR A N 1
ATOM 671 C CA . TYR A 1 89 ? -7.254 0.990 11.156 1.00 85.06 89 TYR A CA 1
ATOM 672 C C . TYR A 1 89 ? -8.721 1.418 11.221 1.00 85.06 89 TYR A C 1
ATOM 674 O O . TYR A 1 89 ? -9.227 2.082 10.319 1.00 85.06 89 TYR A O 1
ATOM 682 N N . LYS A 1 90 ? -9.406 1.092 12.323 1.00 83.19 90 LYS A N 1
ATOM 683 C CA . LYS A 1 90 ? -10.821 1.468 12.520 1.00 83.19 90 LYS A CA 1
ATOM 684 C C . LYS A 1 90 ? -11.083 2.978 12.512 1.00 83.19 90 LYS A C 1
ATOM 686 O O . LYS A 1 90 ? -12.222 3.399 12.332 1.00 83.19 90 LYS A O 1
ATOM 691 N N . ASN A 1 91 ? -10.051 3.789 12.737 1.00 81.81 91 ASN A N 1
ATOM 692 C CA . ASN A 1 91 ? -10.113 5.250 12.689 1.00 81.81 91 ASN A CA 1
ATOM 693 C C . ASN A 1 91 ? -9.989 5.812 11.250 1.00 81.81 91 ASN A C 1
ATOM 695 O O . ASN A 1 91 ? -9.905 7.025 11.075 1.00 81.81 91 ASN A O 1
ATOM 699 N N . CYS A 1 92 ? -10.004 4.938 10.235 1.00 79.75 92 CYS A N 1
ATOM 700 C CA . CYS A 1 92 ? -9.815 5.229 8.812 1.00 79.75 92 CYS A CA 1
ATOM 701 C C . CYS A 1 92 ? -8.388 5.640 8.412 1.00 79.75 92 CYS A C 1
ATOM 703 O O . CYS A 1 92 ? -8.173 5.965 7.240 1.00 79.75 92 CYS A O 1
ATOM 705 N N . ASP A 1 93 ? -7.412 5.641 9.321 1.00 84.12 93 ASP A N 1
ATOM 706 C CA . ASP A 1 93 ? -6.008 5.827 8.957 1.00 84.12 93 ASP A CA 1
ATOM 707 C C . ASP A 1 93 ? -5.449 4.576 8.278 1.00 84.12 93 ASP A C 1
ATOM 709 O O . ASP A 1 93 ? -5.989 3.466 8.370 1.00 84.12 93 ASP A O 1
ATOM 713 N N . THR A 1 94 ? -4.370 4.756 7.517 1.00 85.38 94 THR A N 1
ATOM 714 C CA . THR A 1 94 ? -3.774 3.668 6.745 1.00 85.38 94 THR A CA 1
ATOM 715 C C . THR A 1 94 ? -2.254 3.747 6.712 1.00 85.38 94 THR A C 1
ATOM 717 O O . THR A 1 94 ? -1.676 4.725 6.240 1.00 85.38 94 THR A O 1
ATOM 720 N N . ASP A 1 95 ? -1.594 2.649 7.068 1.00 86.06 95 ASP A N 1
ATOM 721 C CA . ASP A 1 95 ? -0.166 2.485 6.810 1.00 86.06 95 ASP A CA 1
ATOM 722 C C . ASP A 1 95 ? 0.061 1.672 5.540 1.00 86.06 95 ASP A C 1
ATOM 724 O O . ASP A 1 95 ? -0.516 0.601 5.344 1.00 86.06 95 ASP A O 1
ATOM 728 N N . VAL A 1 96 ? 0.956 2.154 4.680 1.00 84.94 96 VAL A N 1
ATOM 729 C CA . VAL A 1 96 ? 1.382 1.465 3.460 1.00 84.94 96 VAL A CA 1
ATOM 730 C C . VAL A 1 96 ? 2.872 1.160 3.558 1.00 84.94 96 VAL A C 1
ATOM 732 O O . VAL A 1 96 ? 3.729 2.037 3.454 1.00 84.94 96 VAL A O 1
ATOM 735 N N . PHE A 1 97 ? 3.215 -0.114 3.707 1.00 85.56 97 PHE A N 1
ATOM 736 C CA . PHE A 1 97 ? 4.596 -0.584 3.696 1.00 85.56 97 PHE A CA 1
ATOM 737 C C . PHE A 1 97 ? 4.956 -1.141 2.324 1.00 85.56 97 PHE A C 1
ATOM 739 O O . PHE A 1 97 ? 4.331 -2.080 1.837 1.00 85.56 97 PHE A O 1
ATO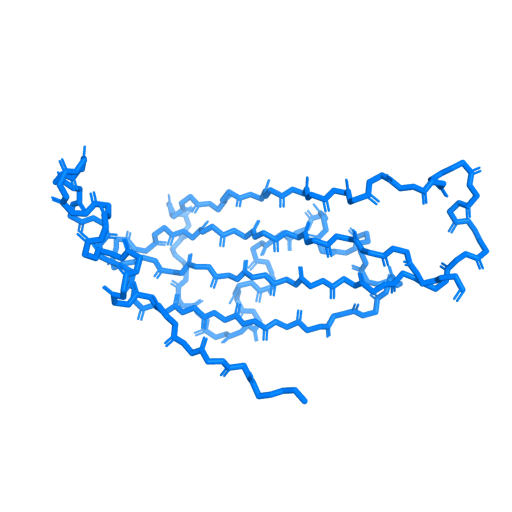M 746 N N . VAL A 1 98 ? 6.020 -0.612 1.722 1.00 83.81 98 VAL A N 1
ATOM 747 C CA . VAL A 1 98 ? 6.579 -1.097 0.456 1.00 83.81 98 VAL A CA 1
ATOM 748 C C . VAL A 1 98 ? 7.939 -1.724 0.731 1.00 83.81 98 VAL A C 1
ATOM 750 O O . VAL A 1 98 ? 8.926 -1.043 1.012 1.00 83.81 98 VAL A O 1
ATOM 753 N N . ILE A 1 99 ? 8.001 -3.050 0.659 1.00 84.19 99 ILE A N 1
ATOM 754 C CA . ILE A 1 99 ? 9.218 -3.828 0.880 1.00 84.19 99 ILE A CA 1
ATOM 755 C C . ILE A 1 99 ? 9.792 -4.226 -0.473 1.00 84.19 99 ILE A C 1
ATOM 757 O O . ILE A 1 99 ? 9.192 -5.010 -1.206 1.00 84.19 99 ILE A O 1
ATOM 761 N N . ILE A 1 100 ? 10.986 -3.728 -0.780 1.00 81.69 100 ILE A N 1
ATOM 762 C CA . ILE A 1 100 ? 11.686 -4.029 -2.030 1.00 81.69 100 ILE A CA 1
ATOM 763 C C . ILE A 1 100 ? 12.727 -5.114 -1.756 1.00 81.69 100 ILE A C 1
ATOM 765 O O . ILE A 1 100 ? 13.552 -4.995 -0.842 1.00 81.69 100 ILE A O 1
ATOM 769 N N . ARG A 1 101 ? 12.694 -6.183 -2.556 1.00 73.50 101 ARG A N 1
ATOM 770 C CA . ARG A 1 101 ? 13.665 -7.281 -2.522 1.00 73.50 101 ARG A CA 1
ATOM 771 C C . ARG A 1 101 ? 14.267 -7.471 -3.911 1.00 73.50 101 ARG A C 1
ATOM 773 O O . ARG A 1 101 ? 13.539 -7.708 -4.872 1.00 73.50 101 ARG A O 1
ATOM 780 N N . GLY A 1 102 ? 15.592 -7.391 -4.009 1.00 65.19 102 GLY A N 1
ATOM 781 C CA . GLY A 1 102 ? 16.310 -7.818 -5.209 1.00 65.19 102 GLY A CA 1
ATOM 782 C C . GLY A 1 102 ? 16.297 -9.341 -5.316 1.00 65.19 102 GLY A C 1
ATOM 783 O O . GLY A 1 102 ? 16.536 -10.029 -4.322 1.00 65.19 102 GLY A O 1
ATOM 784 N N . ILE A 1 103 ? 15.998 -9.863 -6.503 1.00 60.31 103 ILE A N 1
ATOM 785 C CA . ILE A 1 103 ? 16.197 -11.274 -6.833 1.00 60.31 103 ILE A CA 1
ATOM 786 C C . ILE A 1 103 ? 17.478 -11.342 -7.660 1.00 60.31 103 ILE A C 1
ATOM 788 O O . ILE A 1 103 ? 17.556 -10.699 -8.708 1.00 60.31 103 ILE A O 1
ATOM 792 N N . ALA A 1 104 ? 18.475 -12.055 -7.138 1.00 57.25 104 ALA A N 1
ATOM 793 C CA . ALA A 1 104 ? 19.703 -12.382 -7.856 1.00 57.25 104 ALA A CA 1
ATOM 794 C C . ALA A 1 104 ? 19.467 -13.531 -8.842 1.00 57.25 104 ALA A C 1
ATOM 796 O O . ALA A 1 104 ? 18.608 -14.392 -8.535 1.00 57.25 104 ALA A O 1
#

pLDDT: mean 72.47, std 13.01, range [36.94, 87.12]